Protein AF-A0A2S7TZ69-F1 (afdb_monomer)

Secondary structure (DSSP, 8-state):
---TTTT--HHHHHHHHHHH--HHHHHHHTTS-HHHHHHHHTTSS---HHHHHHHHHHHHHHHTTS--

pLDDT: mean 80.99, std 17.18, range [38.88, 95.19]

Nearest PDB structures (foldseek):
  4yba-assembly1_A  TM=7.743E-01  e=2.904E-01  Klebsiella pneumoniae
  3eus-assembly1_B  TM=7.971E-01  e=7.036E-01  Ruegeria pomeroyi
  3f52-assembly1_A  TM=6.733E-01  e=4.815E-01  Corynebacterium glutamicum
  5d50-assembly1_C  TM=6.698E-01  e=1.243E+00  Salmonella phage SPC32H
  3g5g-assembly1_A  TM=6.896E-01  e=1.324E+00  Enterobacter sp. RFL1396

InterPro domains:
  IPR001387 Cro/C1-type, helix-turn-helix domain [PF01381] (16-50)
  IPR001387 Cro/C1-type, helix-turn-helix domain [PS50943] (22-50)
  IPR001387 Cro/C1-type, helix-turn-helix domain [cd00093] (14-50)
  IPR010982 Lambda repressor-like, DNA-binding domain superfamily [G3DSA:1.10.260.40] (8-59)
  IPR010982 Lambda repressor-like, DNA-binding domain superfamily [SSF47413] (16-53)

Radius of gyration: 11.76 Å; Cα contacts (8 Å, |Δi|>4): 61; chains: 1; bounding box: 23×37×25 Å

Sequence (68 aa):
MNDLNEASDINDYRYYRKLVGTQKEVAKMLGFNRKTLSFRENGRAEISVESGLAMRELARQVGYMVDD

Foldseek 3Di:
DDDLPPLFDLVVLVVLDVLLDDLCVLCVVVVHHSVQSVCSNVVVDTQDSVNSVVSVVSSVVSVVVVPD

Solvent-accessible surface area (backbone atoms only — not comparable to full-atom values): 4013 Å² total; per-residue (Å²): 142,86,76,96,71,77,46,66,47,45,65,57,57,47,50,34,43,61,69,62,44,52,62,60,55,50,17,59,76,72,74,49,55,42,66,58,50,52,29,25,55,69,70,76,35,86,60,48,70,67,58,26,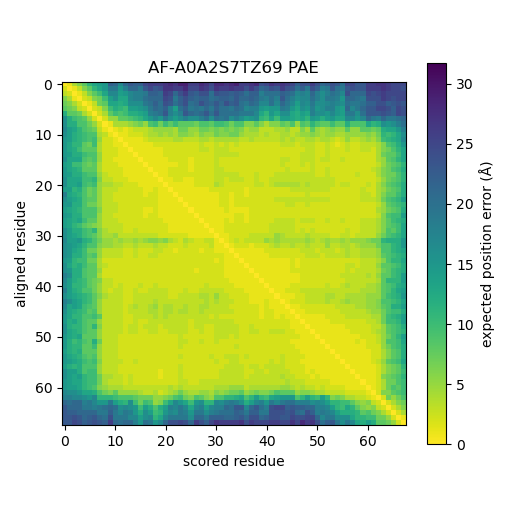51,51,43,51,52,48,25,48,60,53,53,69,72,72,79,121

Mean predicted aligned error: 6.65 Å

Structure (mmCIF, N/CA/C/O backbone):
data_AF-A0A2S7TZ69-F1
#
_entry.id   AF-A0A2S7TZ69-F1
#
loop_
_atom_site.group_PDB
_atom_site.id
_atom_site.type_symbol
_atom_site.label_atom_id
_atom_site.label_alt_id
_atom_site.label_comp_id
_atom_site.label_asym_id
_atom_site.label_entity_id
_atom_site.label_seq_id
_atom_site.pdbx_PDB_ins_code
_atom_site.Cartn_x
_atom_site.Cartn_y
_atom_site.Cartn_z
_atom_site.occupancy
_atom_site.B_iso_or_equiv
_atom_site.auth_seq_id
_atom_site.auth_comp_id
_atom_site.auth_asym_id
_atom_site.auth_atom_id
_atom_site.pdbx_PDB_model_num
ATOM 1 N N . MET A 1 1 ? 15.454 -15.283 -16.402 1.00 41.78 1 MET A N 1
ATOM 2 C CA . MET A 1 1 ? 15.538 -14.790 -15.012 1.00 41.78 1 MET A CA 1
ATOM 3 C C . MET A 1 1 ? 16.295 -13.479 -15.024 1.00 41.78 1 MET A C 1
ATOM 5 O O . MET A 1 1 ? 17.504 -13.505 -15.184 1.00 41.78 1 MET A O 1
ATOM 9 N N . ASN A 1 2 ? 15.579 -12.366 -14.951 1.00 49.41 2 ASN A N 1
ATOM 10 C CA . ASN A 1 2 ? 16.069 -11.062 -14.511 1.00 49.41 2 ASN A CA 1
ATOM 11 C C . ASN A 1 2 ? 14.873 -10.140 -14.645 1.00 49.41 2 ASN A C 1
ATOM 13 O O . ASN A 1 2 ? 14.513 -9.890 -15.776 1.00 49.41 2 ASN A O 1
ATOM 17 N N . ASP A 1 3 ? 14.257 -9.739 -13.534 1.00 42.28 3 ASP A N 1
ATOM 18 C CA . ASP A 1 3 ? 13.450 -8.514 -13.433 1.00 42.28 3 ASP A CA 1
ATOM 19 C C . ASP A 1 3 ? 13.177 -8.243 -11.946 1.00 42.28 3 ASP A C 1
ATOM 21 O O . ASP A 1 3 ? 12.076 -8.352 -11.413 1.00 42.28 3 ASP A O 1
ATOM 25 N N . LEU A 1 4 ? 14.247 -7.891 -11.230 1.00 45.97 4 LEU A N 1
ATOM 26 C CA . LEU A 1 4 ? 14.168 -7.276 -9.900 1.00 45.97 4 LEU A CA 1
ATOM 27 C C . LEU A 1 4 ? 13.726 -5.791 -9.982 1.00 45.97 4 LEU A C 1
ATOM 29 O O . LEU A 1 4 ? 13.890 -5.058 -9.013 1.00 45.97 4 LEU A O 1
ATOM 33 N N . ASN A 1 5 ? 13.170 -5.345 -11.119 1.00 46.28 5 ASN A N 1
ATOM 34 C CA . ASN A 1 5 ? 12.871 -3.938 -11.420 1.00 46.28 5 ASN A CA 1
ATOM 35 C C . ASN A 1 5 ? 11.408 -3.501 -11.197 1.00 46.28 5 ASN A C 1
ATOM 37 O O . ASN A 1 5 ? 11.127 -2.307 -11.242 1.00 46.28 5 ASN A O 1
ATOM 41 N N . GLU A 1 6 ? 10.470 -4.404 -10.913 1.00 48.72 6 GLU A N 1
ATOM 42 C CA . GLU A 1 6 ? 9.030 -4.074 -10.8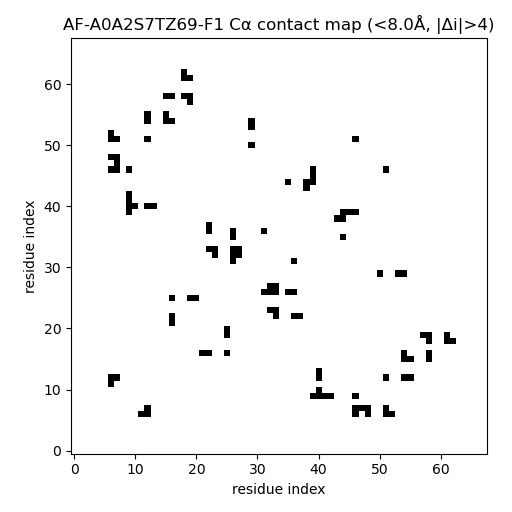80 1.00 48.72 6 GLU A CA 1
ATOM 43 C C . GLU A 1 6 ? 8.439 -4.067 -9.466 1.00 48.72 6 GLU A C 1
ATOM 45 O O . GLU A 1 6 ? 7.540 -4.825 -9.109 1.00 48.72 6 GLU A O 1
ATOM 50 N N . ALA A 1 7 ? 8.963 -3.196 -8.611 1.00 49.00 7 ALA A N 1
ATOM 51 C CA . ALA A 1 7 ? 8.179 -2.678 -7.486 1.00 49.00 7 ALA A CA 1
ATOM 52 C C . ALA A 1 7 ? 7.789 -1.201 -7.698 1.00 49.00 7 ALA A C 1
ATOM 54 O O . ALA A 1 7 ? 7.277 -0.550 -6.788 1.00 49.00 7 ALA A O 1
ATOM 55 N N . SER A 1 8 ? 8.046 -0.689 -8.907 1.00 56.47 8 SER A N 1
ATOM 56 C CA . SER A 1 8 ? 7.739 0.666 -9.357 1.00 56.47 8 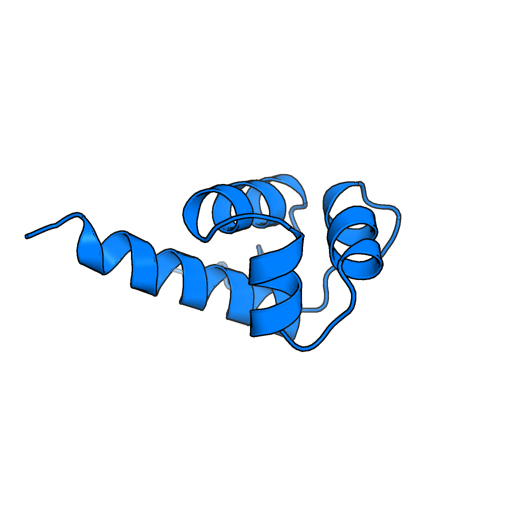SER A CA 1
ATOM 57 C C . SER A 1 8 ? 6.365 0.784 -10.024 1.00 56.47 8 SER A C 1
ATOM 59 O O . SER A 1 8 ? 5.866 1.903 -10.153 1.00 56.47 8 SER A O 1
ATOM 61 N N . ASP A 1 9 ? 5.718 -0.328 -10.409 1.00 73.94 9 ASP A N 1
ATOM 62 C CA . ASP A 1 9 ? 4.371 -0.273 -10.976 1.00 73.94 9 ASP A CA 1
ATOM 63 C C . ASP A 1 9 ? 3.325 -0.094 -9.863 1.00 73.94 9 ASP A C 1
ATOM 65 O O . ASP A 1 9 ? 3.119 -0.932 -8.977 1.00 73.94 9 ASP A O 1
ATOM 69 N N . ILE A 1 10 ? 2.641 1.047 -9.924 1.00 79.62 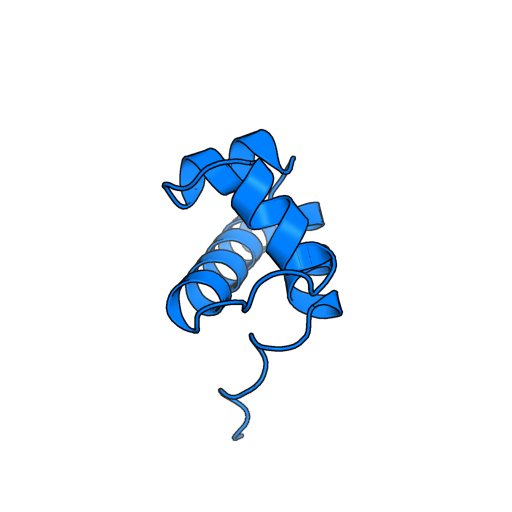10 ILE A N 1
ATOM 70 C CA . ILE A 1 10 ? 1.534 1.428 -9.046 1.00 79.62 10 ILE A CA 1
ATOM 71 C C . ILE A 1 10 ? 0.439 0.349 -9.032 1.00 79.62 10 ILE A C 1
ATOM 73 O O . ILE A 1 10 ? -0.216 0.150 -8.000 1.00 79.62 10 ILE A O 1
ATOM 77 N N . ASN A 1 11 ? 0.233 -0.346 -10.155 1.00 79.19 11 ASN A N 1
ATOM 78 C CA . ASN A 1 11 ? -0.773 -1.395 -10.281 1.00 79.19 11 ASN A CA 1
ATOM 79 C C . ASN A 1 11 ? -0.440 -2.601 -9.402 1.00 79.19 11 ASN A C 1
ATOM 81 O O . ASN A 1 11 ? -1.298 -3.030 -8.625 1.00 79.19 11 ASN A O 1
ATOM 85 N N . ASP A 1 12 ? 0.806 -3.068 -9.438 1.00 81.19 12 ASP A N 1
ATOM 86 C CA . ASP A 1 12 ? 1.280 -4.188 -8.624 1.00 81.19 12 ASP A CA 1
ATOM 87 C C . ASP A 1 12 ? 1.281 -3.837 -7.141 1.00 81.19 12 ASP A C 1
ATOM 89 O O . ASP A 1 12 ? 0.780 -4.594 -6.307 1.00 81.19 12 ASP A O 1
ATOM 93 N N . TYR A 1 13 ? 1.745 -2.633 -6.799 1.00 85.19 13 TYR A N 1
ATOM 94 C CA . TYR A 1 13 ? 1.738 -2.161 -5.416 1.00 85.19 13 TYR A CA 1
ATOM 95 C C . TYR A 1 13 ? 0.320 -2.145 -4.828 1.00 85.19 13 TYR A C 1
ATOM 97 O O . TYR A 1 13 ? 0.082 -2.604 -3.705 1.00 85.19 13 TYR A O 1
ATOM 105 N N . ARG A 1 14 ? -0.653 -1.668 -5.615 1.00 88.75 1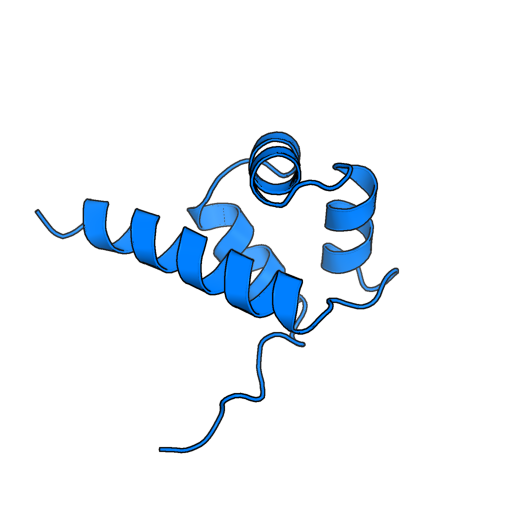4 ARG A N 1
ATOM 106 C CA . ARG A 1 14 ? -2.068 -1.658 -5.232 1.00 88.75 14 ARG A CA 1
ATOM 107 C C . ARG A 1 14 ? -2.658 -3.069 -5.203 1.00 88.75 14 ARG A C 1
ATOM 109 O O . ARG A 1 14 ? -3.505 -3.345 -4.348 1.00 88.75 14 ARG A O 1
ATOM 116 N N . TYR A 1 15 ? -2.265 -3.941 -6.125 1.00 88.12 15 TYR A N 1
ATOM 117 C CA . TYR A 1 15 ? -2.707 -5.332 -6.172 1.00 88.12 15 TYR A CA 1
ATOM 118 C C . TYR A 1 15 ? -2.257 -6.091 -4.919 1.00 88.12 15 TYR A C 1
ATOM 120 O O . TYR A 1 15 ? -3.105 -6.555 -4.158 1.00 88.12 15 TYR A O 1
ATOM 128 N N . TYR A 1 16 ? -0.957 -6.098 -4.617 1.00 87.75 16 TYR A N 1
ATOM 129 C CA . TYR A 1 16 ? -0.409 -6.763 -3.433 1.00 87.75 16 TYR A CA 1
ATOM 130 C C . TYR A 1 16 ? -1.012 -6.235 -2.137 1.00 87.75 16 TYR A C 1
ATOM 132 O O . TYR A 1 16 ? -1.421 -7.010 -1.276 1.00 87.75 16 TYR A O 1
ATOM 140 N N . ARG A 1 17 ? -1.204 -4.916 -2.029 1.00 91.94 17 ARG A N 1
ATOM 141 C CA . ARG A 1 17 ? -1.873 -4.330 -0.867 1.00 91.94 17 ARG A CA 1
ATOM 142 C C . ARG A 1 17 ? -3.289 -4.881 -0.678 1.00 91.94 17 ARG A C 1
ATOM 144 O O . ARG A 1 17 ? -3.707 -5.010 0.464 1.00 91.94 17 ARG A O 1
ATOM 151 N N . LYS A 1 18 ? -4.035 -5.216 -1.750 1.00 90.56 18 LYS A N 1
ATOM 152 C CA . LYS A 1 18 ? -5.397 -5.812 -1.651 1.00 90.56 18 LYS A CA 1
ATOM 153 C C . LYS A 1 18 ? -5.373 -7.230 -1.116 1.00 90.56 18 LYS A C 1
ATOM 155 O O . LYS A 1 18 ? -6.334 -7.602 -0.457 1.00 90.56 18 LYS A O 1
ATOM 160 N N . LEU A 1 19 ? -4.304 -7.967 -1.382 1.00 89.31 19 LEU A N 1
ATOM 161 C CA . LEU A 1 19 ? -4.121 -9.307 -0.839 1.00 89.31 19 LEU A CA 1
ATOM 162 C C . LEU A 1 19 ? -3.777 -9.255 0.651 1.00 89.31 19 LEU A C 1
ATOM 164 O O . LEU A 1 19 ? -4.307 -10.039 1.424 1.00 89.31 19 LEU A O 1
ATOM 168 N N . VAL A 1 20 ? -2.934 -8.301 1.059 1.00 91.06 20 VAL A N 1
ATOM 169 C CA . VAL A 1 20 ? -2.470 -8.202 2.452 1.00 91.06 20 VAL A CA 1
ATOM 170 C C . VAL A 1 20 ? -3.538 -7.640 3.391 1.00 91.06 20 VAL A C 1
ATOM 172 O O . VAL A 1 20 ? -3.693 -8.133 4.504 1.00 91.06 20 VAL A O 1
ATOM 175 N N . GLY A 1 21 ? -4.261 -6.590 2.984 1.00 92.19 21 GLY A N 1
ATOM 176 C CA . GLY A 1 21 ? -5.313 -6.009 3.820 1.00 92.19 21 GLY A CA 1
ATOM 177 C C . GLY A 1 21 ? -5.734 -4.588 3.446 1.00 92.19 21 GLY A C 1
ATOM 178 O O . GLY A 1 21 ? -5.621 -4.123 2.304 1.00 92.19 21 GLY A O 1
ATOM 179 N N . THR A 1 22 ? -6.258 -3.852 4.426 1.00 94.38 22 THR A N 1
ATOM 180 C CA . THR A 1 22 ? -6.659 -2.456 4.217 1.00 94.38 22 THR A CA 1
ATOM 181 C C . THR A 1 22 ? -5.446 -1.529 4.156 1.00 94.38 22 THR A C 1
ATOM 183 O O . THR A 1 22 ? -4.385 -1.794 4.721 1.00 94.38 22 THR A O 1
ATOM 186 N N . GLN A 1 23 ? -5.613 -0.349 3.547 1.00 94.00 23 GLN A N 1
ATOM 187 C CA . GLN A 1 23 ? -4.560 0.674 3.535 1.00 94.00 23 GLN A CA 1
ATOM 188 C C . GLN A 1 23 ? -4.060 1.046 4.937 1.00 94.00 23 GLN A C 1
ATOM 190 O O . GLN A 1 23 ? -2.901 1.411 5.098 1.00 94.00 23 GLN A O 1
ATOM 195 N N . LYS A 1 24 ? -4.941 1.007 5.945 1.00 94.69 24 LYS A N 1
ATOM 196 C CA . LYS A 1 24 ? -4.600 1.363 7.325 1.00 94.69 24 LYS A CA 1
ATOM 197 C C . LYS A 1 24 ? -3.728 0.286 7.969 1.00 94.69 24 LYS A C 1
ATOM 199 O O . LYS A 1 24 ? -2.744 0.629 8.618 1.00 94.69 24 LYS A O 1
ATOM 204 N N . GLU A 1 25 ? -4.085 -0.981 7.791 1.00 93.38 25 GLU A N 1
ATOM 205 C CA . GLU A 1 25 ? -3.342 -2.120 8.343 1.00 93.38 25 GLU A CA 1
ATOM 206 C C . GLU A 1 25 ? -1.974 -2.245 7.691 1.00 93.38 25 GLU A C 1
ATOM 208 O O . GLU A 1 25 ? -0.968 -2.274 8.392 1.00 93.38 25 GLU A O 1
ATOM 213 N N . VAL A 1 26 ? -1.926 -2.207 6.359 1.00 92.62 26 VAL A N 1
ATOM 214 C CA . VAL A 1 26 ? -0.669 -2.349 5.622 1.00 92.62 26 VAL A CA 1
ATOM 215 C C . VAL A 1 26 ? 0.271 -1.177 5.901 1.00 92.62 26 VAL A C 1
ATOM 217 O O . VAL A 1 26 ? 1.462 -1.375 6.112 1.00 92.62 26 VAL A O 1
ATOM 220 N N . ALA A 1 27 ? -0.253 0.049 6.006 1.00 93.12 27 ALA A N 1
ATOM 221 C CA . ALA A 1 27 ? 0.562 1.192 6.410 1.00 93.12 27 ALA A CA 1
ATOM 222 C C . ALA A 1 27 ? 1.124 1.037 7.833 1.00 93.12 27 ALA A C 1
ATOM 224 O O . ALA A 1 27 ? 2.283 1.370 8.069 1.00 93.12 27 ALA A O 1
ATOM 225 N N . LYS A 1 28 ? 0.340 0.470 8.762 1.00 93.31 28 LYS A N 1
ATOM 226 C CA . LYS A 1 28 ? 0.809 0.146 10.116 1.00 93.31 28 LYS A CA 1
ATOM 227 C C . LYS A 1 28 ? 1.904 -0.928 10.096 1.00 93.31 28 LYS A C 1
ATOM 229 O O . LYS A 1 28 ? 2.886 -0.766 10.811 1.00 93.31 28 LYS A O 1
ATOM 234 N N . MET A 1 29 ? 1.760 -1.976 9.281 1.00 91.12 29 MET A N 1
ATOM 235 C CA . MET A 1 29 ? 2.770 -3.037 9.121 1.00 91.12 29 MET A CA 1
ATOM 236 C C . MET A 1 29 ? 4.088 -2.493 8.563 1.00 91.12 29 MET A C 1
ATOM 238 O O . MET A 1 29 ? 5.158 -2.886 9.010 1.00 91.12 29 MET A O 1
ATOM 242 N N . LEU A 1 30 ? 4.005 -1.558 7.616 1.00 89.31 30 LEU A N 1
ATOM 243 C CA . LEU A 1 30 ? 5.162 -0.968 6.945 1.00 89.31 30 LEU A CA 1
ATOM 244 C C . LEU A 1 30 ? 5.720 0.284 7.646 1.00 89.31 30 LEU A C 1
ATOM 246 O O . LEU A 1 30 ? 6.647 0.914 7.143 1.00 89.31 30 LEU A O 1
ATOM 250 N N . GLY A 1 31 ? 5.165 0.664 8.800 1.00 90.31 31 GLY A N 1
ATOM 251 C CA . GLY A 1 31 ? 5.693 1.750 9.627 1.00 90.31 31 GLY A CA 1
ATOM 252 C C . GLY A 1 31 ? 5.472 3.163 9.076 1.00 90.31 31 GLY A C 1
ATOM 253 O O . GLY A 1 31 ? 6.195 4.082 9.455 1.00 90.31 31 GLY A O 1
ATOM 254 N N . PHE A 1 32 ? 4.480 3.379 8.208 1.00 89.81 32 PHE A N 1
ATOM 255 C CA . PHE A 1 32 ? 4.162 4.710 7.677 1.00 89.81 32 PHE A CA 1
ATOM 256 C C . PHE A 1 32 ? 2.675 5.070 7.791 1.00 89.81 32 PHE A C 1
ATOM 258 O O . PHE A 1 32 ? 1.824 4.283 8.196 1.00 89.81 32 PHE A O 1
ATOM 265 N N . ASN A 1 33 ? 2.333 6.317 7.459 1.00 93.50 33 ASN A N 1
ATOM 266 C CA . ASN A 1 33 ? 0.957 6.801 7.542 1.00 93.50 33 ASN A CA 1
ATOM 267 C C . ASN A 1 33 ? 0.106 6.257 6.378 1.00 93.50 33 ASN A C 1
ATOM 269 O O . ASN A 1 33 ? 0.561 6.202 5.235 1.00 93.50 33 ASN A O 1
ATOM 273 N N . ARG A 1 34 ? -1.176 5.958 6.631 1.00 94.94 34 ARG A N 1
ATOM 274 C CA . ARG A 1 34 ? -2.165 5.588 5.599 1.00 94.94 34 ARG A CA 1
ATOM 275 C C . ARG A 1 34 ? -2.170 6.564 4.416 1.00 94.94 34 ARG A C 1
ATOM 277 O O . ARG A 1 34 ? -2.342 6.145 3.274 1.00 94.94 34 ARG A O 1
ATOM 284 N N . LYS A 1 35 ? -1.998 7.869 4.675 1.00 95.19 35 LYS A N 1
ATOM 285 C CA . LYS A 1 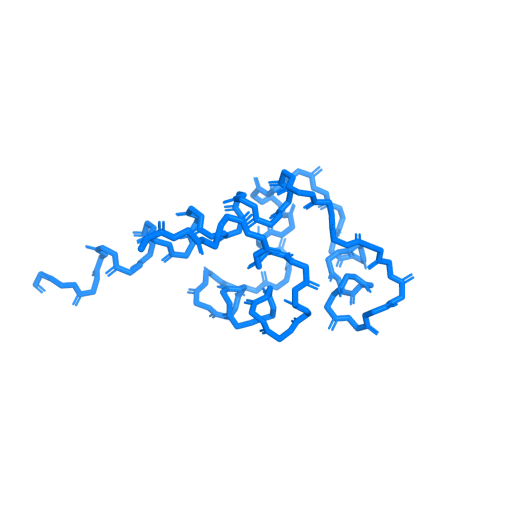35 ? -1.942 8.892 3.612 1.00 95.19 35 LYS A CA 1
ATOM 286 C C . LYS A 1 35 ? -0.783 8.650 2.640 1.00 95.19 35 LYS A C 1
ATOM 288 O O . LYS A 1 35 ? -0.998 8.751 1.439 1.00 95.19 35 LYS A O 1
ATOM 293 N N . THR A 1 36 ? 0.392 8.278 3.147 1.00 92.50 36 THR A N 1
ATOM 294 C CA . THR A 1 36 ? 1.574 7.962 2.331 1.00 92.50 36 THR A CA 1
ATOM 295 C C . THR A 1 36 ? 1.293 6.794 1.396 1.00 92.50 36 THR A C 1
ATOM 297 O O . THR A 1 36 ? 1.561 6.883 0.203 1.00 92.50 36 THR A O 1
ATOM 300 N N . LEU A 1 37 ? 0.672 5.731 1.913 1.00 92.00 37 LEU A N 1
ATOM 301 C CA . LEU A 1 37 ? 0.286 4.581 1.098 1.00 92.00 37 LEU A CA 1
ATOM 302 C C . LEU A 1 37 ? -0.718 4.962 0.004 1.00 92.00 37 LEU A C 1
ATOM 304 O O . LEU A 1 37 ? -0.542 4.590 -1.148 1.00 92.00 37 LEU A O 1
ATOM 308 N N . SER A 1 38 ? -1.732 5.759 0.346 1.00 93.81 38 SER A N 1
ATOM 309 C CA . SER A 1 38 ? -2.710 6.257 -0.627 1.00 93.81 38 SER A CA 1
ATOM 310 C C . SER A 1 38 ? -2.058 7.096 -1.733 1.00 93.81 38 SER A C 1
ATOM 312 O O . SER A 1 38 ? -2.406 6.941 -2.899 1.00 93.81 38 SER A O 1
ATOM 314 N N . PHE A 1 39 ? -1.094 7.958 -1.388 1.00 93.75 39 PHE A N 1
ATOM 315 C CA . PHE A 1 39 ? -0.359 8.770 -2.364 1.00 93.75 39 PHE A CA 1
ATOM 316 C C . PHE A 1 39 ? 0.525 7.935 -3.288 1.00 93.75 39 PHE A C 1
ATOM 318 O O . PHE A 1 39 ? 0.624 8.225 -4.475 1.00 93.75 39 PHE A O 1
ATOM 325 N N . ARG A 1 40 ? 1.120 6.864 -2.768 1.00 91.62 40 ARG A N 1
ATOM 326 C CA . ARG A 1 40 ? 1.861 5.900 -3.584 1.00 91.62 40 ARG A CA 1
ATOM 327 C C . ARG A 1 40 ? 0.948 5.170 -4.560 1.00 91.62 40 ARG A C 1
ATOM 329 O O . ARG A 1 40 ? 1.199 5.147 -5.756 1.00 91.62 40 ARG A O 1
ATOM 336 N N . GLU A 1 41 ? -0.184 4.669 -4.071 1.00 89.56 41 GLU A N 1
ATOM 337 C CA . GLU A 1 41 ? -1.150 3.949 -4.902 1.00 89.56 41 GLU A CA 1
ATOM 338 C C . GLU A 1 41 ? -1.825 4.809 -5.973 1.00 89.56 41 GLU A C 1
ATOM 340 O O . GLU A 1 41 ? -2.431 4.250 -6.882 1.00 89.56 41 GLU A O 1
ATOM 345 N N . A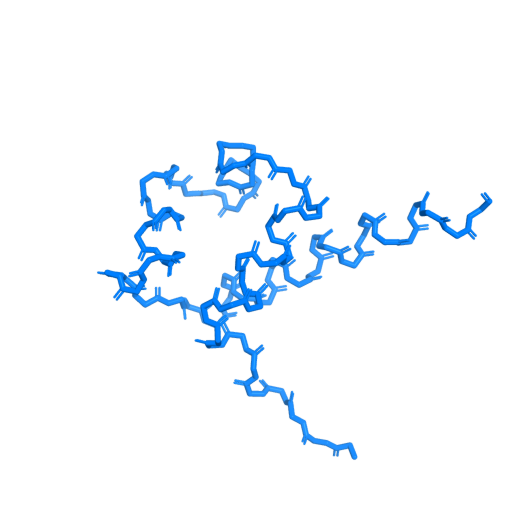SN A 1 42 ? -1.798 6.138 -5.871 1.00 90.88 42 ASN A N 1
ATOM 346 C CA . ASN A 1 42 ? -2.384 7.039 -6.866 1.00 90.88 42 ASN A CA 1
ATOM 347 C C . ASN A 1 42 ? -1.338 7.849 -7.648 1.00 90.88 42 ASN A C 1
ATOM 349 O O . ASN A 1 42 ? -1.715 8.784 -8.351 1.00 90.88 42 ASN A O 1
ATOM 353 N N . GLY A 1 43 ? -0.053 7.501 -7.518 1.00 88.19 43 GLY A N 1
ATOM 354 C CA . GLY A 1 43 ? 1.045 8.132 -8.253 1.00 88.19 43 GLY A CA 1
ATOM 355 C C . GLY A 1 43 ? 1.391 9.554 -7.808 1.00 88.19 43 GLY A C 1
ATOM 356 O O . GLY A 1 43 ? 2.163 10.229 -8.479 1.00 88.19 43 GLY A O 1
ATOM 357 N N . ARG A 1 44 ? 0.842 10.035 -6.685 1.00 91.50 44 ARG A N 1
ATOM 358 C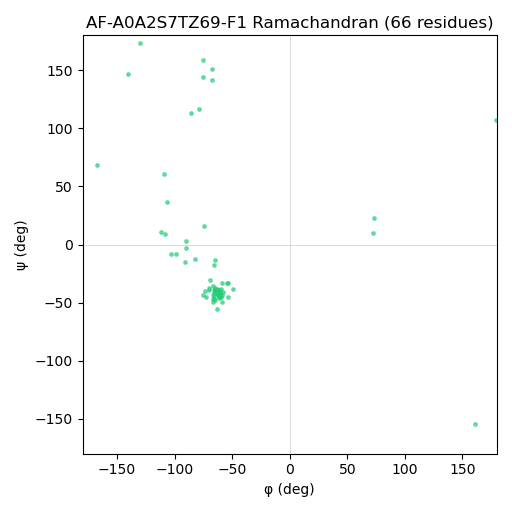 CA . ARG A 1 44 ? 1.196 11.345 -6.106 1.00 91.50 44 ARG A CA 1
ATOM 359 C C . ARG A 1 44 ? 2.468 11.306 -5.261 1.00 91.50 44 ARG A C 1
ATOM 361 O O . ARG A 1 44 ? 2.957 12.360 -4.869 1.00 91.50 44 ARG A O 1
ATOM 368 N N . ALA A 1 45 ? 2.962 10.116 -4.933 1.00 90.06 45 ALA A N 1
ATOM 369 C CA . ALA A 1 45 ? 4.234 9.910 -4.258 1.00 90.06 45 ALA A CA 1
ATOM 370 C C . ALA A 1 45 ? 4.945 8.692 -4.846 1.00 90.06 45 ALA A C 1
ATOM 372 O O . ALA A 1 45 ? 4.303 7.710 -5.214 1.00 90.06 45 ALA A O 1
ATOM 373 N N . GLU A 1 46 ? 6.270 8.750 -4.880 1.00 90.12 46 GLU A N 1
ATOM 374 C CA . GLU A 1 46 ? 7.099 7.644 -5.342 1.00 90.12 46 GLU A CA 1
ATOM 375 C C . GLU A 1 46 ? 7.018 6.443 -4.385 1.00 90.12 46 GLU A C 1
ATOM 377 O O . GLU A 1 46 ? 6.953 6.577 -3.150 1.00 90.12 46 GLU A O 1
ATOM 382 N N . ILE A 1 47 ? 7.010 5.247 -4.971 1.00 89.38 47 ILE A N 1
ATOM 383 C CA . ILE A 1 47 ? 7.138 3.989 -4.242 1.00 89.38 47 ILE A CA 1
ATOM 384 C C . ILE A 1 47 ? 8.632 3.722 -4.078 1.00 89.38 47 ILE A C 1
ATOM 386 O O . ILE A 1 47 ? 9.328 3.480 -5.057 1.00 89.38 47 ILE A O 1
ATOM 390 N N . SER A 1 48 ? 9.129 3.763 -2.839 1.00 88.44 48 SER A N 1
ATOM 391 C CA . SER A 1 48 ? 10.526 3.403 -2.587 1.00 88.44 48 SER A CA 1
ATOM 392 C C . SER A 1 48 ? 10.748 1.912 -2.842 1.00 88.44 48 SER A C 1
ATOM 394 O O . SER A 1 48 ? 9.842 1.100 -2.614 1.00 88.44 48 SER A O 1
ATOM 396 N N . VAL A 1 49 ? 11.966 1.549 -3.245 1.00 86.25 49 VAL A N 1
ATOM 397 C CA . VAL A 1 49 ? 12.363 0.153 -3.483 1.00 86.25 49 VAL A CA 1
ATOM 398 C C . VAL A 1 49 ? 12.073 -0.713 -2.255 1.00 86.25 49 VAL A C 1
ATOM 400 O O . VAL A 1 49 ? 11.459 -1.771 -2.376 1.00 86.25 49 VAL A O 1
ATOM 403 N N . GLU A 1 50 ? 12.411 -0.239 -1.054 1.00 86.81 50 GLU A N 1
ATOM 404 C CA . GLU A 1 50 ? 12.174 -0.961 0.203 1.00 86.81 50 GLU A CA 1
ATOM 405 C C . GLU A 1 50 ? 10.683 -1.174 0.459 1.00 86.81 50 GLU A C 1
ATOM 407 O O . GLU A 1 50 ? 10.265 -2.252 0.878 1.00 86.81 50 GLU A O 1
ATOM 412 N N . SER A 1 51 ? 9.863 -0.158 0.177 1.00 87.81 51 SER A N 1
ATOM 413 C CA . SER A 1 51 ? 8.412 -0.254 0.352 1.00 87.81 51 SER A CA 1
ATOM 414 C C . SER A 1 51 ? 7.806 -1.273 -0.607 1.00 87.81 51 SER A C 1
ATOM 416 O O . SER A 1 51 ? 6.891 -2.003 -0.225 1.00 87.81 51 SER A O 1
ATOM 418 N N . GLY A 1 52 ? 8.308 -1.318 -1.840 1.00 86.94 52 GLY A N 1
ATOM 419 C CA . GLY A 1 52 ? 7.910 -2.288 -2.849 1.00 86.94 52 GLY A CA 1
ATOM 420 C C . GLY A 1 52 ? 8.295 -3.723 -2.477 1.00 86.94 52 GLY A C 1
ATOM 421 O O . GLY A 1 52 ? 7.448 -4.617 -2.519 1.00 86.94 52 GLY A O 1
ATOM 422 N N . LEU A 1 53 ? 9.535 -3.931 -2.022 1.00 86.81 53 LEU A N 1
ATOM 423 C CA . LEU A 1 53 ? 10.018 -5.229 -1.539 1.00 86.81 53 LEU A CA 1
ATOM 424 C C . LEU A 1 53 ? 9.223 -5.720 -0.325 1.00 86.81 53 LEU A C 1
ATOM 426 O O . LEU A 1 53 ? 8.782 -6.868 -0.302 1.00 86.81 53 LEU A O 1
ATOM 430 N N . ALA A 1 54 ? 8.980 -4.847 0.654 1.00 90.38 54 ALA A N 1
ATOM 431 C CA . ALA A 1 54 ? 8.223 -5.201 1.849 1.00 90.38 54 ALA A CA 1
ATOM 432 C C . ALA A 1 54 ? 6.761 -5.556 1.525 1.00 90.38 54 ALA A C 1
ATOM 434 O O . ALA A 1 54 ? 6.228 -6.519 2.069 1.00 90.38 54 ALA A O 1
ATOM 435 N N . MET A 1 55 ? 6.117 -4.830 0.602 1.00 89.50 55 MET A N 1
ATOM 436 C CA . MET A 1 55 ? 4.760 -5.155 0.147 1.00 89.50 55 MET A CA 1
ATOM 437 C C . MET A 1 55 ? 4.699 -6.526 -0.537 1.00 89.50 55 MET A C 1
ATOM 439 O O . MET A 1 55 ? 3.785 -7.308 -0.274 1.00 89.50 55 MET A O 1
ATOM 443 N N . ARG A 1 56 ? 5.679 -6.825 -1.399 1.00 85.75 56 ARG A N 1
ATOM 444 C CA . ARG A 1 56 ? 5.773 -8.114 -2.092 1.00 85.75 56 ARG A CA 1
ATOM 445 C C . ARG A 1 56 ? 5.955 -9.263 -1.102 1.00 85.75 56 ARG A C 1
ATOM 447 O O . ARG A 1 56 ? 5.281 -10.279 -1.227 1.00 85.75 56 ARG A O 1
ATOM 454 N N . GLU A 1 57 ? 6.817 -9.087 -0.104 1.00 89.25 57 GLU A N 1
ATOM 455 C CA . GLU A 1 57 ? 7.042 -10.097 0.931 1.00 89.25 57 GLU A CA 1
ATOM 456 C C . GLU A 1 57 ? 5.799 -10.319 1.804 1.00 89.25 57 GLU A C 1
ATOM 458 O O . GLU A 1 57 ? 5.427 -11.464 2.053 1.00 89.25 57 GLU A O 1
ATOM 463 N N . LEU A 1 58 ? 5.094 -9.252 2.197 1.00 89.88 58 LEU A N 1
ATOM 464 C CA . LEU A 1 58 ? 3.822 -9.375 2.918 1.00 89.88 58 LEU A CA 1
ATOM 465 C C . LEU A 1 58 ? 2.775 -10.137 2.094 1.00 89.88 58 LEU A C 1
ATOM 467 O O . LEU A 1 58 ? 2.113 -11.032 2.614 1.00 89.88 58 LEU A O 1
ATOM 471 N N . ALA A 1 59 ? 2.632 -9.816 0.805 1.00 88.19 59 ALA A N 1
ATOM 472 C CA . ALA A 1 59 ? 1.687 -10.509 -0.069 1.00 88.19 59 ALA A CA 1
ATOM 473 C C . ALA A 1 59 ? 2.063 -11.981 -0.271 1.00 88.19 59 ALA A C 1
ATOM 475 O O . ALA A 1 59 ? 1.182 -12.838 -0.285 1.00 88.19 59 ALA A O 1
ATOM 476 N N . ARG A 1 60 ? 3.365 -12.281 -0.365 1.00 86.50 60 ARG A N 1
ATOM 477 C CA . ARG A 1 60 ? 3.878 -13.650 -0.414 1.00 86.50 60 ARG A CA 1
ATOM 478 C C . ARG A 1 60 ? 3.464 -14.425 0.839 1.00 86.50 60 ARG A C 1
ATOM 480 O O . ARG A 1 60 ? 2.900 -15.502 0.705 1.00 86.50 60 ARG A O 1
ATOM 487 N N . GLN A 1 61 ? 3.680 -13.870 2.032 1.00 87.19 61 GLN A N 1
ATOM 488 C CA . GLN A 1 61 ? 3.315 -14.520 3.299 1.00 87.19 61 GLN A CA 1
ATOM 489 C C . GLN A 1 61 ? 1.818 -14.824 3.404 1.00 87.19 61 GLN A C 1
ATOM 491 O O . GLN A 1 61 ? 1.463 -15.893 3.887 1.00 87.19 61 GLN A O 1
ATOM 496 N N . VAL A 1 62 ? 0.952 -13.933 2.908 1.00 83.81 62 VAL A N 1
ATOM 497 C CA . VAL A 1 62 ? -0.495 -14.199 2.850 1.00 83.81 62 VAL A CA 1
ATOM 498 C C . VAL A 1 62 ? -0.827 -15.276 1.813 1.00 83.81 62 VAL A C 1
ATOM 500 O O . VAL A 1 62 ? -1.651 -16.137 2.091 1.00 83.81 62 VAL A O 1
ATOM 503 N N . GLY A 1 63 ? -0.165 -15.279 0.650 1.00 68.94 63 GLY A N 1
ATOM 504 C CA . GLY A 1 63 ? -0.344 -16.308 -0.383 1.00 68.94 63 GLY A CA 1
ATOM 505 C C . GLY A 1 63 ? 0.018 -17.723 0.085 1.00 68.94 63 GLY A C 1
ATOM 506 O O . GLY A 1 63 ? -0.731 -18.651 -0.186 1.00 68.94 63 GLY A O 1
ATOM 507 N N . TYR A 1 64 ? 1.089 -17.879 0.875 1.00 55.28 64 TYR A N 1
ATOM 508 C CA . TYR A 1 64 ? 1.463 -19.169 1.484 1.00 55.28 64 TYR A CA 1
ATOM 509 C C . TYR A 1 64 ? 0.435 -19.706 2.497 1.00 55.28 64 TYR A C 1
ATOM 511 O O . TYR A 1 64 ? 0.527 -20.867 2.870 1.00 55.28 64 TYR A O 1
ATOM 519 N N . MET A 1 65 ? -0.533 -18.899 2.946 1.00 50.91 65 MET A N 1
ATOM 520 C CA . MET A 1 65 ? -1.617 -19.355 3.828 1.00 50.91 65 MET A CA 1
ATOM 521 C C . MET A 1 65 ? -2.850 -19.864 3.063 1.00 50.91 65 MET A C 1
ATOM 523 O O . MET A 1 65 ? -3.816 -20.275 3.700 1.00 50.91 65 MET A O 1
ATOM 527 N N . VAL A 1 66 ? -2.861 -19.792 1.724 1.00 47.72 66 VAL A N 1
ATOM 528 C CA . VAL A 1 66 ? -4.008 -20.198 0.883 1.00 47.72 66 VAL A CA 1
ATOM 529 C C . VAL A 1 66 ? -3.789 -21.569 0.219 1.00 47.72 66 VAL A C 1
ATOM 531 O O . VAL A 1 66 ? -4.730 -22.122 -0.341 1.00 47.72 66 VAL A O 1
ATOM 534 N N . ASP A 1 67 ? -2.584 -22.137 0.326 1.00 40.53 67 ASP A N 1
ATOM 535 C CA . ASP A 1 67 ? -2.186 -23.417 -0.283 1.00 40.53 67 ASP A CA 1
ATOM 536 C C . ASP A 1 67 ? -2.063 -24.575 0.745 1.00 40.53 67 ASP A C 1
ATOM 538 O O . ASP A 1 67 ? -1.178 -25.419 0.600 1.00 40.53 67 ASP A O 1
ATOM 542 N N . ASP A 1 68 ? -2.935 -24.629 1.764 1.00 38.88 68 ASP A N 1
ATOM 543 C CA . ASP A 1 68 ? -3.084 -25.765 2.708 1.00 38.88 68 ASP A CA 1
ATOM 544 C C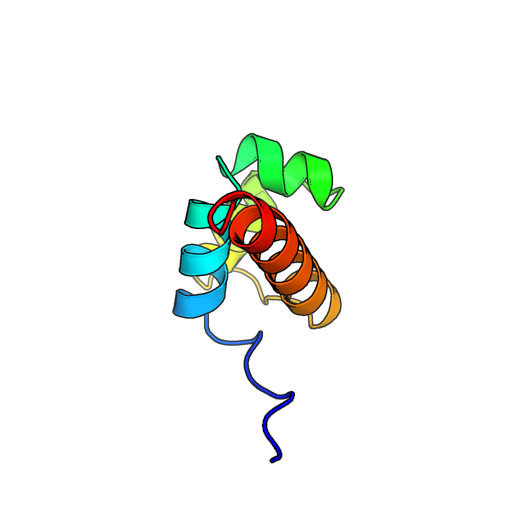 . ASP A 1 68 ? -4.501 -26.374 2.662 1.00 38.88 68 ASP A C 1
ATOM 546 O O . ASP A 1 68 ? -5.493 -25.603 2.712 1.00 38.88 68 ASP A O 1
#

Organism: NCBI:txid1658618